Protein AF-A0A5J6SPE6-F1 (afdb_monomer_lite)

Organism: NCBI:txid2283160

pLDDT: mean 78.14, std 10.53, range [52.5, 91.88]

Sequence (72 aa):
MFKTILFFIVVIAFYAISIWQYINPTKAIRLWFQPAYTEEPKVDEAYVRRSLIIRGIFFTLGFIVIIYSYFH

Structure (mmCIF, N/CA/C/O backbone):
data_AF-A0A5J6SPE6-F1
#
_entry.id   AF-A0A5J6SPE6-F1
#
loop_
_atom_site.group_PDB
_atom_site.id
_atom_site.type_symbol
_atom_site.label_atom_id
_atom_site.label_alt_id
_atom_site.label_comp_id
_atom_site.label_asym_id
_atom_site.label_entity_id
_atom_site.label_seq_id
_atom_site.pdbx_PDB_ins_code
_atom_site.Cartn_x
_atom_site.Cartn_y
_atom_site.Cartn_z
_atom_site.occupancy
_atom_site.B_iso_or_equiv
_atom_site.auth_seq_id
_atom_site.auth_comp_id
_atom_site.auth_asym_id
_atom_site.auth_atom_id
_atom_site.pdbx_PDB_model_num
ATOM 1 N N . MET A 1 1 ? 15.736 1.099 -20.392 1.00 68.00 1 MET A N 1
ATOM 2 C CA . MET A 1 1 ? 16.076 2.018 -19.279 1.00 68.00 1 MET A CA 1
ATOM 3 C C . MET A 1 1 ? 14.870 2.785 -18.751 1.00 68.00 1 MET A C 1
ATOM 5 O O . MET A 1 1 ? 14.559 2.611 -17.583 1.00 68.00 1 MET A O 1
ATOM 9 N N . PHE A 1 2 ? 14.144 3.560 -19.568 1.00 82.00 2 PHE A N 1
ATOM 10 C CA . PHE A 1 2 ? 12.992 4.351 -19.092 1.00 82.00 2 PHE A CA 1
ATOM 11 C C . PHE A 1 2 ? 11.893 3.520 -18.393 1.00 82.00 2 PHE A C 1
ATOM 13 O O . PHE A 1 2 ? 11.502 3.849 -17.279 1.00 82.00 2 PHE A O 1
ATOM 20 N N . LYS A 1 3 ? 11.467 2.390 -18.984 1.00 80.94 3 LYS A N 1
ATOM 21 C CA . LYS A 1 3 ? 10.469 1.477 -18.382 1.00 80.94 3 LYS A CA 1
ATOM 22 C C . LYS A 1 3 ? 10.887 0.942 -17.004 1.00 80.94 3 LYS A C 1
ATOM 24 O O . LYS A 1 3 ? 10.069 0.861 -16.099 1.00 80.94 3 LYS A O 1
ATOM 29 N N . THR A 1 4 ? 12.165 0.612 -16.838 1.00 84.94 4 THR A N 1
ATOM 30 C CA . THR A 1 4 ? 12.733 0.100 -15.581 1.00 84.94 4 THR A CA 1
ATOM 31 C C . THR A 1 4 ? 12.769 1.173 -14.496 1.00 84.94 4 THR A C 1
ATOM 33 O O . THR A 1 4 ? 12.394 0.911 -13.360 1.00 84.94 4 THR A O 1
ATOM 36 N N . ILE A 1 5 ? 13.161 2.401 -14.848 1.00 88.31 5 ILE A N 1
ATOM 37 C CA . ILE A 1 5 ? 13.142 3.540 -13.918 1.00 88.31 5 ILE A CA 1
ATOM 38 C C . ILE A 1 5 ? 11.702 3.842 -13.483 1.00 88.31 5 ILE A C 1
ATOM 40 O O . ILE A 1 5 ? 11.442 4.002 -12.293 1.00 88.31 5 ILE A O 1
ATOM 44 N N . LEU A 1 6 ? 10.757 3.848 -14.430 1.00 87.25 6 LEU A N 1
ATOM 45 C CA . LEU A 1 6 ? 9.338 4.047 -14.139 1.00 87.25 6 LEU A CA 1
ATOM 46 C C . LEU A 1 6 ? 8.790 2.964 -13.200 1.00 87.25 6 LEU A C 1
ATOM 48 O O . LEU A 1 6 ? 8.088 3.286 -12.246 1.00 87.25 6 LEU A O 1
ATOM 52 N N . PHE A 1 7 ? 9.158 1.700 -13.419 1.00 86.50 7 PHE A N 1
ATOM 53 C CA . PHE A 1 7 ? 8.784 0.592 -12.541 1.00 86.50 7 PHE A CA 1
ATOM 54 C C . PHE A 1 7 ? 9.254 0.811 -11.098 1.00 86.50 7 PHE A C 1
ATOM 56 O O . PHE A 1 7 ? 8.451 0.712 -10.173 1.00 86.50 7 PHE A O 1
ATOM 63 N N . PHE A 1 8 ? 10.520 1.187 -10.893 1.00 87.56 8 PHE A N 1
ATOM 64 C CA . PHE A 1 8 ? 11.031 1.470 -9.550 1.00 87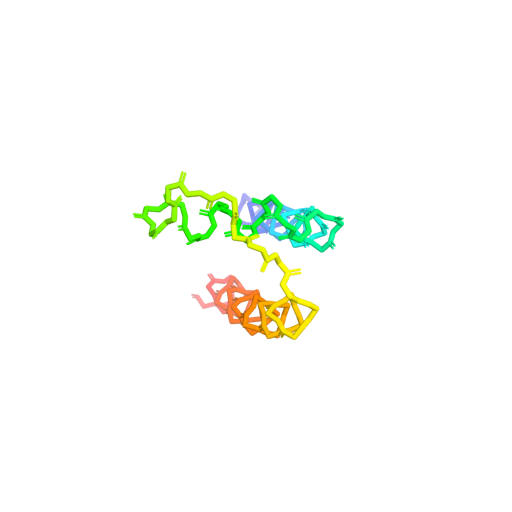.56 8 PHE A CA 1
ATOM 65 C C . PHE A 1 8 ? 10.310 2.645 -8.881 1.00 87.56 8 PHE A C 1
ATOM 67 O O . PHE A 1 8 ? 9.981 2.552 -7.701 1.00 87.56 8 PHE A O 1
ATOM 74 N N . ILE A 1 9 ? 10.002 3.716 -9.622 1.00 91.88 9 ILE A N 1
ATOM 75 C CA . ILE A 1 9 ? 9.227 4.852 -9.097 1.00 91.88 9 ILE A CA 1
ATOM 76 C C . ILE A 1 9 ? 7.842 4.388 -8.629 1.00 91.88 9 ILE A C 1
ATOM 78 O O . ILE A 1 9 ? 7.423 4.731 -7.523 1.00 91.88 9 ILE A O 1
ATOM 82 N N . VAL A 1 10 ? 7.152 3.578 -9.437 1.00 87.75 10 VAL A N 1
ATOM 83 C CA . VAL A 1 10 ? 5.826 3.039 -9.101 1.00 87.75 10 VAL A CA 1
ATOM 84 C C . VAL A 1 10 ? 5.892 2.150 -7.859 1.00 87.75 10 VAL A C 1
ATOM 86 O O . VAL A 1 10 ? 5.080 2.319 -6.952 1.00 87.75 10 VAL A O 1
ATOM 89 N N . VAL A 1 11 ? 6.880 1.255 -7.765 1.00 88.81 11 VAL A N 1
ATOM 90 C CA . VAL A 1 11 ? 7.069 0.378 -6.598 1.00 88.81 11 VAL A CA 1
ATOM 91 C C . VAL A 1 11 ? 7.348 1.185 -5.326 1.00 88.81 11 VAL A C 1
ATOM 93 O O . VAL A 1 11 ? 6.728 0.930 -4.293 1.00 88.81 11 VAL A O 1
ATOM 96 N N . ILE A 1 12 ? 8.230 2.188 -5.393 1.00 91.50 12 ILE A N 1
ATOM 97 C CA . ILE A 1 12 ? 8.559 3.049 -4.247 1.00 91.50 12 ILE A CA 1
ATOM 98 C C . ILE A 1 12 ? 7.326 3.838 -3.795 1.00 91.50 12 ILE A C 1
ATOM 100 O O . ILE A 1 12 ? 7.028 3.877 -2.600 1.00 91.50 12 ILE A O 1
ATOM 104 N N . ALA A 1 13 ? 6.581 4.429 -4.732 1.00 89.00 13 ALA A N 1
ATOM 105 C CA . ALA A 1 13 ? 5.359 5.166 -4.421 1.00 89.00 13 ALA A CA 1
ATOM 106 C C . ALA A 1 13 ? 4.310 4.258 -3.760 1.00 89.00 13 ALA A C 1
ATOM 108 O O . ALA A 1 13 ? 3.719 4.619 -2.741 1.00 89.00 13 ALA A O 1
ATOM 109 N N . PHE A 1 14 ? 4.123 3.051 -4.293 1.00 87.56 14 PHE A N 1
ATOM 110 C CA . PHE A 1 14 ? 3.185 2.068 -3.759 1.00 87.56 14 PHE A CA 1
ATOM 111 C C . PHE A 1 14 ? 3.551 1.631 -2.333 1.00 87.56 14 PHE A C 1
ATOM 113 O O . PHE A 1 14 ? 2.694 1.566 -1.445 1.00 87.56 14 PHE A O 1
ATOM 120 N N . TYR A 1 15 ? 4.840 1.398 -2.084 1.00 86.69 15 TYR A N 1
ATOM 121 C CA . TYR A 1 15 ? 5.355 1.052 -0.763 1.00 86.69 15 TYR A CA 1
ATOM 122 C C . TYR A 1 15 ? 5.190 2.199 0.246 1.00 86.69 15 TYR A C 1
ATOM 124 O O . TYR A 1 15 ? 4.705 1.983 1.358 1.00 86.69 15 TYR A O 1
ATOM 132 N N . ALA A 1 16 ? 5.506 3.435 -0.153 1.00 88.12 16 ALA A N 1
ATOM 133 C CA . ALA A 1 16 ? 5.343 4.617 0.692 1.00 88.12 16 ALA A CA 1
ATOM 134 C C . ALA A 1 16 ? 3.878 4.832 1.111 1.00 88.12 16 ALA A C 1
ATOM 136 O O . ALA A 1 16 ? 3.597 5.096 2.283 1.00 88.12 16 ALA A O 1
ATOM 137 N N . ILE A 1 17 ? 2.932 4.653 0.180 1.00 87.19 17 ILE A N 1
ATOM 138 C CA . ILE A 1 17 ? 1.493 4.723 0.469 1.00 87.19 17 ILE A CA 1
ATOM 139 C C . ILE A 1 17 ? 1.093 3.620 1.456 1.00 87.19 17 ILE A C 1
ATOM 141 O O . ILE A 1 17 ? 0.377 3.899 2.418 1.00 87.19 17 ILE A O 1
ATOM 145 N N . SER A 1 18 ? 1.581 2.393 1.264 1.00 83.12 18 SER A N 1
ATOM 146 C CA . SER A 1 18 ? 1.292 1.258 2.154 1.00 83.12 18 SER A CA 1
ATOM 147 C C . SER A 1 18 ? 1.731 1.537 3.597 1.00 83.12 18 SER A C 1
ATOM 149 O O . SER A 1 18 ? 0.944 1.361 4.530 1.00 83.12 18 SER A O 1
ATOM 151 N N . ILE A 1 19 ? 2.950 2.058 3.789 1.00 85.50 19 ILE A N 1
ATOM 152 C CA . ILE A 1 19 ? 3.465 2.444 5.114 1.00 85.50 19 ILE A CA 1
ATOM 153 C C . ILE A 1 19 ? 2.627 3.567 5.723 1.00 85.50 19 ILE A C 1
ATOM 155 O O . ILE A 1 19 ? 2.233 3.485 6.887 1.00 85.50 19 ILE A O 1
ATOM 159 N N . TRP A 1 20 ? 2.330 4.616 4.955 1.00 86.50 20 TRP A N 1
ATOM 160 C CA . TRP A 1 20 ? 1.546 5.742 5.461 1.00 86.50 20 TRP A CA 1
ATOM 161 C C . TRP A 1 20 ? 0.160 5.298 5.951 1.00 86.50 20 TRP A C 1
ATOM 163 O O . TRP A 1 20 ? -0.305 5.730 7.010 1.00 86.50 20 TRP A O 1
ATOM 173 N N . GLN A 1 21 ? -0.475 4.383 5.215 1.00 82.06 21 GLN A N 1
ATOM 174 C CA . GLN A 1 21 ? -1.760 3.798 5.579 1.00 82.06 21 GLN A CA 1
ATOM 175 C C . GLN A 1 21 ? -1.691 2.890 6.815 1.00 82.06 21 GLN A C 1
ATOM 177 O O . GLN A 1 21 ? -2.686 2.815 7.538 1.00 82.06 21 GLN A O 1
ATOM 182 N N . TYR A 1 22 ? -0.553 2.231 7.052 1.00 79.88 22 TYR A N 1
ATOM 183 C CA . TYR A 1 22 ? -0.296 1.426 8.247 1.00 79.88 22 TYR A CA 1
ATOM 184 C C . TYR A 1 22 ? -0.094 2.294 9.497 1.00 79.88 22 TYR A C 1
ATOM 186 O O . TYR A 1 22 ? -0.660 1.991 10.542 1.00 79.88 22 TYR A O 1
ATOM 194 N N . ILE A 1 23 ? 0.660 3.396 9.388 1.00 81.75 23 ILE A N 1
ATOM 195 C CA . ILE A 1 23 ? 0.929 4.316 10.509 1.00 81.75 23 ILE A CA 1
ATOM 196 C C . ILE A 1 23 ? -0.331 5.096 10.914 1.00 81.75 23 ILE A C 1
ATOM 198 O O . ILE A 1 23 ? -0.565 5.326 12.096 1.00 81.75 23 ILE A O 1
ATOM 202 N N . ASN A 1 24 ? -1.154 5.509 9.943 1.00 82.88 24 ASN A N 1
ATOM 203 C CA . ASN A 1 24 ? -2.351 6.324 10.178 1.00 82.88 24 ASN A CA 1
ATOM 204 C C . ASN A 1 24 ? -3.638 5.605 9.737 1.00 82.88 24 ASN A C 1
ATOM 206 O O . ASN A 1 24 ? -4.355 6.115 8.866 1.00 82.88 24 ASN A O 1
ATOM 210 N N . PRO A 1 25 ? -3.981 4.447 10.330 1.00 74.06 25 PRO A N 1
ATOM 211 C CA . PRO A 1 25 ? -5.071 3.606 9.850 1.00 74.06 25 PRO A CA 1
ATOM 212 C C . PRO A 1 25 ? -6.412 4.342 9.868 1.00 74.06 25 PRO A C 1
ATOM 214 O O . PRO A 1 25 ? -7.175 4.205 8.923 1.00 74.06 25 PRO A O 1
ATOM 217 N N . THR A 1 26 ? -6.673 5.201 10.857 1.00 74.44 26 THR A N 1
ATOM 218 C CA . THR A 1 26 ? -7.929 5.960 10.990 1.00 74.44 26 THR A CA 1
ATOM 219 C C . THR A 1 26 ? -8.146 6.974 9.864 1.00 74.44 26 THR A C 1
ATOM 221 O O . THR A 1 26 ? -9.187 6.967 9.209 1.00 74.44 26 THR A O 1
ATOM 224 N N . LYS A 1 27 ? -7.144 7.819 9.571 1.00 74.69 27 LYS A N 1
ATOM 225 C CA . LYS A 1 27 ? -7.208 8.779 8.446 1.00 74.69 27 LYS A CA 1
ATOM 226 C C . LYS A 1 27 ? -7.330 8.061 7.114 1.00 74.69 27 LYS A C 1
ATOM 228 O O . LYS A 1 27 ? -7.997 8.511 6.190 1.00 74.69 27 LYS A O 1
ATOM 233 N N . ALA A 1 28 ? -6.650 6.936 7.031 1.00 75.31 28 ALA A N 1
ATOM 234 C CA . ALA A 1 28 ? -6.554 6.171 5.829 1.00 75.31 28 ALA A CA 1
ATOM 235 C C . ALA A 1 28 ? -7.879 5.403 5.593 1.00 75.31 28 ALA A C 1
ATOM 237 O O . ALA A 1 28 ? -8.388 5.441 4.487 1.00 75.31 28 ALA A O 1
ATOM 238 N N . ILE A 1 29 ? -8.519 4.831 6.615 1.00 74.94 29 ILE A N 1
ATOM 239 C CA . ILE A 1 29 ? -9.909 4.342 6.569 1.00 74.94 29 ILE A CA 1
ATOM 240 C C . ILE A 1 29 ? -10.838 5.460 6.097 1.00 74.94 29 ILE A C 1
ATOM 242 O O . ILE A 1 29 ? -11.567 5.282 5.129 1.00 74.94 29 ILE A O 1
ATOM 246 N N . ARG A 1 30 ? -10.759 6.643 6.713 1.00 73.00 30 ARG A N 1
ATOM 247 C CA . ARG A 1 30 ? -11.588 7.784 6.319 1.00 73.00 30 ARG A CA 1
ATOM 248 C C . ARG A 1 30 ? -11.467 8.103 4.828 1.00 73.00 30 ARG A C 1
ATOM 250 O O . ARG A 1 30 ? -12.493 8.273 4.197 1.00 73.00 30 ARG A O 1
ATOM 257 N N . LEU A 1 31 ? -10.262 8.111 4.257 1.00 75.44 31 LEU A N 1
ATOM 258 C CA . LEU A 1 31 ? -10.052 8.332 2.816 1.00 75.44 31 LEU A CA 1
ATOM 259 C C . LEU A 1 31 ? -10.687 7.256 1.927 1.00 75.44 31 LEU A C 1
ATOM 261 O O . LEU A 1 31 ? -11.207 7.570 0.863 1.00 75.44 31 LEU A O 1
ATOM 265 N N . TRP A 1 32 ? -10.656 5.994 2.352 1.00 71.56 32 TRP A N 1
ATOM 266 C CA . TRP A 1 32 ? -11.236 4.887 1.583 1.00 71.56 32 TRP A CA 1
ATOM 267 C C . TRP A 1 32 ? -12.764 4.855 1.646 1.00 71.56 32 TRP A C 1
ATOM 269 O O . TRP A 1 32 ? -13.408 4.373 0.719 1.00 71.56 32 TRP A O 1
ATOM 2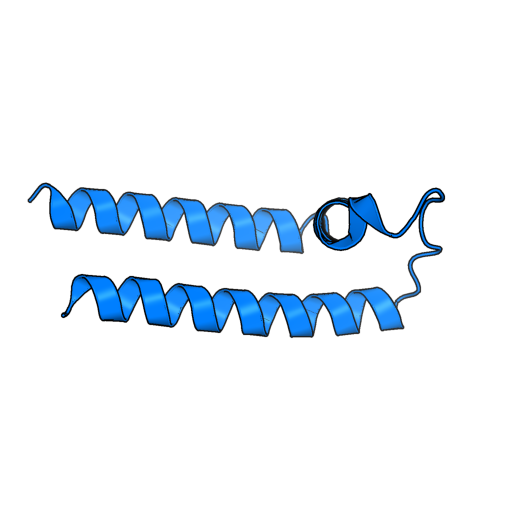79 N N . PHE A 1 33 ? -13.344 5.383 2.723 1.00 68.00 33 PHE A N 1
ATOM 280 C CA . PHE A 1 33 ? -14.782 5.347 2.980 1.00 68.00 33 PHE A CA 1
ATOM 281 C C . PHE A 1 33 ? -15.424 6.745 2.994 1.00 68.00 33 PHE A C 1
ATOM 283 O O . PHE A 1 33 ? -16.553 6.905 3.452 1.00 68.00 33 PHE A O 1
ATOM 290 N N . GLN A 1 34 ? -14.725 7.763 2.483 1.00 59.34 34 GLN A N 1
ATOM 291 C CA . GLN A 1 34 ? -15.096 9.173 2.629 1.00 59.34 34 GLN A CA 1
ATOM 292 C C . GLN A 1 34 ? -16.420 9.616 1.978 1.00 59.34 34 GLN A C 1
ATOM 294 O O . GLN A 1 34 ? -16.958 10.609 2.462 1.00 59.34 34 GLN A O 1
ATOM 299 N N . PRO A 1 35 ? -17.017 8.935 0.974 1.00 56.78 35 PRO A N 1
ATOM 300 C CA . PRO A 1 35 ? -18.379 9.280 0.568 1.00 56.78 35 PRO A CA 1
ATOM 301 C C . PRO A 1 35 ? -19.464 8.650 1.465 1.00 56.78 35 PRO A C 1
ATOM 303 O O . PRO A 1 35 ? -20.629 8.997 1.311 1.00 56.78 35 PRO A O 1
ATOM 306 N N . ALA A 1 36 ? -19.121 7.734 2.383 1.00 56.28 36 ALA A N 1
ATOM 307 C CA . ALA A 1 36 ? -20.096 6.934 3.134 1.00 56.28 36 ALA A CA 1
ATOM 308 C C . ALA A 1 36 ? -20.335 7.388 4.587 1.00 56.28 36 ALA A C 1
ATOM 310 O O . ALA A 1 36 ? -21.327 6.974 5.181 1.00 56.28 36 ALA A O 1
ATOM 311 N N . TYR A 1 37 ? -19.467 8.224 5.171 1.00 52.50 37 TYR A N 1
ATOM 312 C CA . TYR A 1 37 ? -19.554 8.590 6.592 1.00 52.50 37 TYR A CA 1
ATOM 313 C C . TYR A 1 37 ? -19.410 10.105 6.799 1.00 52.50 37 TYR A C 1
ATOM 315 O O . TYR A 1 37 ? -18.335 10.674 6.607 1.00 52.50 37 TYR A O 1
ATOM 323 N N . THR A 1 38 ? -20.510 10.752 7.193 1.00 57.50 38 THR A N 1
ATOM 324 C CA . THR A 1 38 ? -20.599 12.174 7.582 1.00 57.50 38 THR A CA 1
ATOM 325 C C . THR A 1 38 ? -20.059 12.450 8.988 1.00 57.50 38 THR A C 1
ATOM 327 O O . THR A 1 38 ? -19.684 13.581 9.283 1.00 57.50 38 THR A O 1
ATOM 330 N N . GLU A 1 39 ? -19.964 11.424 9.832 1.00 57.62 39 GLU A N 1
ATOM 331 C CA . GLU A 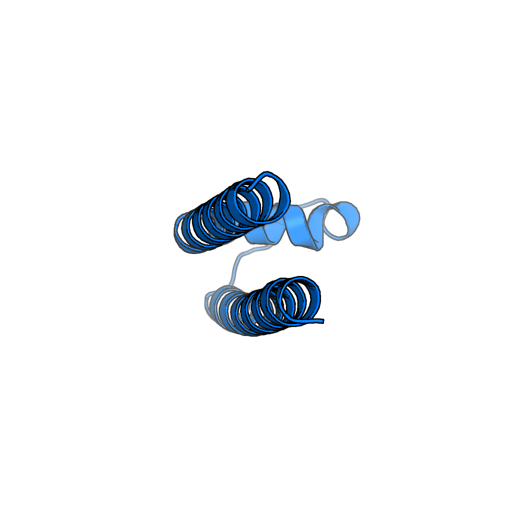1 3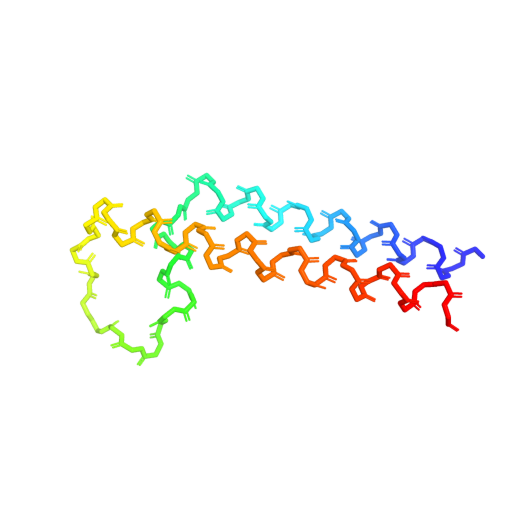9 ? -19.399 11.491 11.182 1.00 57.62 39 GLU A CA 1
ATOM 332 C C . GLU A 1 39 ? -18.124 10.645 11.261 1.00 57.62 39 GLU A C 1
ATOM 334 O O . GLU A 1 39 ? -17.976 9.668 10.521 1.00 57.62 39 GLU A O 1
ATOM 339 N N . GLU A 1 40 ? -17.183 11.013 12.140 1.00 56.41 40 GLU A N 1
ATOM 340 C CA . GLU A 1 40 ? -16.020 10.167 12.410 1.00 56.41 40 GLU A CA 1
ATOM 341 C C . GLU A 1 40 ? -16.523 8.797 12.879 1.00 56.41 40 GLU A C 1
ATOM 343 O O . GLU A 1 40 ? -17.172 8.720 13.928 1.00 56.41 40 GLU A O 1
ATOM 348 N N . PRO A 1 41 ? -16.280 7.708 12.121 1.00 56.53 41 PRO A N 1
ATOM 349 C CA . PRO A 1 41 ? -16.712 6.398 12.566 1.00 56.53 41 PRO A CA 1
ATOM 350 C C . PRO A 1 41 ? -16.051 6.155 13.919 1.00 56.53 41 PRO A C 1
ATOM 352 O O . PRO A 1 41 ? -14.839 6.327 14.041 1.00 56.53 41 PRO A O 1
ATOM 355 N N . LYS A 1 42 ? -16.830 5.781 14.943 1.00 61.69 42 LYS A N 1
ATOM 356 C CA . LYS A 1 42 ? -16.267 5.248 16.188 1.00 61.69 42 LYS A CA 1
ATOM 357 C C . LYS A 1 42 ? -15.462 4.020 15.789 1.00 61.69 42 LYS A C 1
ATOM 359 O O . LYS A 1 42 ? -16.022 2.972 15.481 1.00 61.69 42 LYS A O 1
ATOM 364 N N . VAL A 1 43 ? -14.157 4.214 15.651 1.00 62.22 43 VAL A N 1
ATOM 365 C CA . VAL A 1 43 ? -13.248 3.230 15.087 1.00 62.22 43 VAL A CA 1
ATOM 366 C C . VAL A 1 43 ? -13.078 2.126 16.123 1.00 62.22 43 VAL A C 1
ATOM 368 O O . VAL A 1 43 ? -12.241 2.217 17.012 1.00 62.22 43 VAL A O 1
ATOM 371 N N . ASP A 1 44 ? -13.931 1.111 16.034 1.00 68.69 44 ASP A N 1
ATOM 372 C CA . ASP A 1 44 ? -13.813 -0.111 16.820 1.00 68.69 44 ASP A CA 1
ATOM 373 C C . ASP A 1 44 ? -12.531 -0.854 16.396 1.00 68.69 44 ASP A C 1
ATOM 375 O O . ASP A 1 44 ? -12.218 -0.944 15.201 1.00 68.69 44 ASP A O 1
ATOM 379 N N . GLU A 1 45 ? -11.773 -1.395 17.350 1.00 66.81 45 GLU A N 1
ATOM 380 C CA . GLU A 1 45 ? -10.547 -2.158 17.088 1.00 66.81 45 GLU A CA 1
ATOM 381 C C . GLU A 1 45 ? -10.792 -3.316 16.108 1.00 66.81 45 GLU A C 1
ATOM 383 O O . GLU A 1 45 ? -9.946 -3.622 15.258 1.00 66.81 45 GLU A O 1
ATOM 388 N N . ALA A 1 46 ? -11.981 -3.927 16.162 1.00 71.25 46 ALA A N 1
ATOM 389 C CA . ALA A 1 46 ? -12.385 -4.968 15.222 1.00 71.25 46 ALA A CA 1
ATOM 390 C C . ALA A 1 46 ? -12.491 -4.442 13.777 1.00 71.25 46 ALA A C 1
ATOM 392 O O . ALA A 1 46 ? -12.110 -5.137 12.827 1.00 71.25 46 ALA A O 1
ATOM 393 N N . TYR A 1 47 ? -12.961 -3.203 13.600 1.00 72.31 47 TYR A N 1
ATOM 394 C CA . TYR A 1 47 ? -13.069 -2.544 12.300 1.00 72.31 47 TYR A CA 1
ATOM 395 C C . TYR A 1 47 ? -11.694 -2.140 11.752 1.00 72.31 47 TYR A C 1
ATOM 397 O O . TYR A 1 47 ? -11.415 -2.369 10.574 1.00 72.31 47 TYR A O 1
ATOM 405 N N . VAL A 1 48 ? -10.789 -1.640 12.605 1.00 68.62 48 VAL A N 1
ATOM 406 C CA . VAL A 1 48 ? -9.386 -1.363 12.227 1.00 68.62 48 VAL A CA 1
ATOM 407 C C . VAL A 1 48 ? -8.698 -2.627 11.743 1.00 68.62 48 VAL A C 1
ATOM 409 O O . VAL A 1 48 ? -8.068 -2.622 10.685 1.00 68.62 48 VAL A O 1
ATOM 412 N N . ARG A 1 49 ? -8.849 -3.727 12.488 1.00 70.50 49 ARG A N 1
ATOM 413 C CA . ARG A 1 49 ? -8.224 -5.009 12.159 1.00 70.50 49 ARG A CA 1
ATOM 414 C C . ARG A 1 49 ? -8.749 -5.572 10.837 1.00 70.50 49 ARG A C 1
ATOM 416 O O . ARG A 1 49 ? -7.953 -6.002 10.006 1.00 70.50 49 ARG A O 1
ATOM 423 N N . ARG A 1 50 ? -10.067 -5.534 10.601 1.00 72.12 50 ARG A N 1
ATOM 424 C CA . ARG A 1 50 ? -10.657 -5.957 9.315 1.00 72.12 50 ARG A CA 1
ATOM 425 C C . ARG A 1 50 ? -10.212 -5.065 8.159 1.00 72.12 50 ARG A C 1
ATOM 427 O O . ARG A 1 50 ? -9.860 -5.580 7.102 1.00 72.12 50 ARG A O 1
ATOM 434 N N . SER A 1 51 ? -10.174 -3.752 8.368 1.00 73.31 51 SER A N 1
ATOM 435 C CA . SER A 1 51 ? -9.688 -2.797 7.371 1.00 73.31 51 SER A CA 1
ATOM 436 C C . SER A 1 51 ? -8.222 -3.047 6.998 1.00 73.31 51 SER A C 1
ATOM 438 O O . SER A 1 51 ? -7.884 -3.058 5.817 1.00 73.31 51 SER A O 1
ATOM 440 N N . LEU A 1 52 ? -7.361 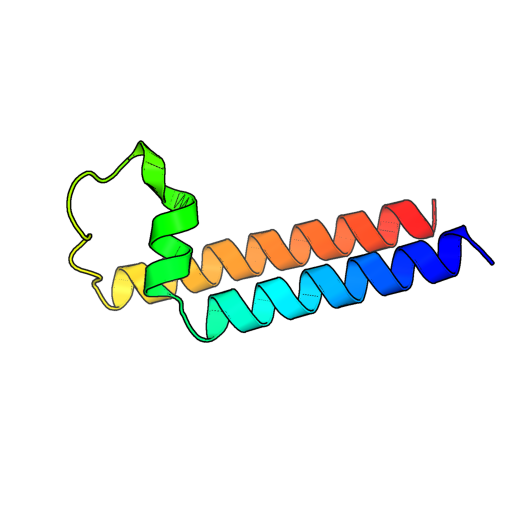-3.337 7.979 1.00 76.62 52 LEU A N 1
ATOM 441 C CA . LEU A 1 52 ? -5.965 -3.730 7.755 1.00 76.62 52 LEU A CA 1
ATOM 442 C C . LEU A 1 52 ? -5.844 -4.959 6.846 1.00 76.62 52 LEU A C 1
ATOM 444 O O . LEU A 1 52 ? -5.044 -4.940 5.914 1.00 76.62 52 LEU A O 1
ATOM 448 N N . ILE A 1 53 ? -6.660 -5.993 7.072 1.00 80.44 53 ILE A N 1
ATOM 449 C CA . ILE A 1 53 ? -6.669 -7.211 6.244 1.00 80.44 53 ILE A CA 1
ATOM 450 C C . ILE A 1 53 ? -7.103 -6.890 4.808 1.00 80.44 53 ILE A C 1
ATOM 452 O O . ILE A 1 53 ? -6.419 -7.273 3.861 1.00 80.44 53 ILE A O 1
ATOM 456 N N . ILE A 1 54 ? -8.203 -6.149 4.635 1.00 79.88 54 ILE A N 1
ATOM 457 C CA . ILE A 1 54 ? -8.732 -5.775 3.311 1.00 79.88 54 ILE A CA 1
ATOM 458 C C . ILE A 1 54 ? -7.698 -4.961 2.526 1.00 79.88 54 ILE A C 1
ATOM 460 O O . ILE A 1 54 ? -7.461 -5.210 1.344 1.00 79.88 54 ILE A O 1
ATOM 464 N N . ARG A 1 55 ? -7.036 -4.017 3.196 1.00 78.88 55 ARG A N 1
ATOM 465 C CA . ARG A 1 55 ? -5.973 -3.199 2.607 1.00 78.88 55 ARG A CA 1
ATOM 466 C C . ARG A 1 55 ? -4.753 -4.020 2.247 1.00 78.88 55 ARG A C 1
ATOM 468 O O . ARG A 1 55 ? -4.232 -3.847 1.155 1.00 78.88 55 ARG A O 1
ATOM 475 N N . GLY A 1 56 ? -4.332 -4.927 3.126 1.00 81.44 56 GLY A N 1
ATOM 476 C CA . GLY A 1 56 ? -3.246 -5.862 2.849 1.00 81.44 56 GLY A CA 1
ATOM 477 C C . GLY A 1 56 ? -3.505 -6.653 1.568 1.00 81.44 56 GLY A C 1
ATOM 478 O O . GLY A 1 56 ? -2.668 -6.639 0.673 1.00 81.44 56 GLY A O 1
ATOM 479 N N . ILE A 1 57 ? -4.701 -7.237 1.429 1.00 85.81 57 ILE A N 1
ATOM 480 C CA . ILE A 1 57 ? -5.112 -7.964 0.216 1.00 85.81 57 ILE A CA 1
ATOM 481 C C . ILE A 1 57 ? -5.063 -7.050 -1.014 1.00 85.81 57 ILE A C 1
ATOM 483 O O . ILE A 1 57 ? -4.488 -7.426 -2.035 1.00 85.81 57 ILE A O 1
ATOM 487 N N . PHE A 1 58 ? -5.625 -5.842 -0.923 1.00 84.69 58 PHE A N 1
ATOM 488 C CA . PHE A 1 58 ? -5.625 -4.888 -2.033 1.00 84.69 58 PHE A CA 1
ATOM 489 C C . PHE A 1 58 ? -4.203 -4.508 -2.468 1.00 84.69 58 PHE A C 1
ATOM 491 O O . PHE A 1 58 ? -3.898 -4.499 -3.661 1.00 84.69 58 PHE A O 1
ATOM 498 N N . PHE A 1 59 ? -3.311 -4.245 -1.510 1.00 84.62 59 PHE A N 1
ATOM 499 C CA . PHE A 1 59 ? -1.916 -3.928 -1.795 1.00 84.62 59 PHE A CA 1
ATOM 500 C C . PHE A 1 59 ? -1.177 -5.109 -2.424 1.00 84.62 59 PHE A C 1
ATOM 502 O O . PHE A 1 59 ? -0.458 -4.923 -3.402 1.00 84.62 59 PHE A O 1
ATOM 509 N N . THR A 1 60 ? -1.382 -6.329 -1.927 1.00 87.31 60 THR A N 1
ATOM 510 C CA . THR A 1 60 ? -0.785 -7.529 -2.523 1.00 87.31 60 THR A CA 1
ATOM 511 C C . THR A 1 60 ? -1.238 -7.719 -3.970 1.00 87.31 60 THR A C 1
ATOM 513 O O . THR A 1 60 ? -0.401 -7.936 -4.843 1.00 87.31 60 THR A O 1
ATOM 516 N N . LEU A 1 61 ? -2.536 -7.572 -4.251 1.00 89.00 61 LEU A N 1
ATOM 517 C CA . LEU A 1 61 ? -3.066 -7.665 -5.614 1.00 89.00 61 LEU A CA 1
ATOM 518 C C . LEU A 1 61 ? -2.492 -6.577 -6.528 1.00 89.00 61 LEU A C 1
ATOM 520 O O . LEU A 1 61 ? -2.021 -6.885 -7.622 1.00 89.00 61 LEU A O 1
ATOM 524 N N . GLY A 1 62 ? -2.469 -5.320 -6.074 1.00 86.19 62 GLY A N 1
ATOM 525 C CA . GLY A 1 62 ? -1.893 -4.216 -6.843 1.00 86.19 62 GLY A CA 1
ATOM 526 C C . GLY A 1 62 ? -0.410 -4.432 -7.151 1.00 86.19 62 GLY A C 1
ATOM 527 O O . GLY A 1 62 ? 0.029 -4.203 -8.276 1.00 86.19 62 GLY A O 1
ATOM 528 N N . PHE A 1 63 ? 0.353 -4.954 -6.190 1.00 87.00 63 PHE A N 1
ATOM 529 C CA . PHE A 1 63 ? 1.764 -5.275 -6.381 1.00 87.00 63 PHE A CA 1
ATOM 530 C C . PHE A 1 63 ? 1.982 -6.388 -7.416 1.00 87.00 63 PHE A C 1
ATOM 532 O O . PHE A 1 63 ? 2.854 -6.263 -8.275 1.00 87.00 63 PHE A O 1
ATOM 539 N N . ILE A 1 64 ? 1.155 -7.440 -7.394 1.00 90.19 64 ILE A N 1
ATOM 540 C CA . ILE A 1 64 ? 1.187 -8.511 -8.404 1.00 90.19 64 ILE A CA 1
ATOM 541 C C . ILE A 1 64 ? 0.918 -7.945 -9.802 1.00 90.19 64 ILE A C 1
ATOM 543 O O . ILE A 1 64 ? 1.640 -8.276 -10.740 1.00 90.19 64 ILE A O 1
ATOM 547 N N . VAL A 1 65 ? -0.074 -7.060 -9.945 1.00 89.00 65 VAL A N 1
ATOM 548 C CA . VAL A 1 65 ? -0.396 -6.414 -11.229 1.00 89.00 65 VAL A CA 1
ATOM 549 C C . VAL A 1 65 ? 0.766 -5.553 -11.728 1.00 89.00 65 VAL A C 1
ATOM 551 O O . VAL A 1 65 ? 1.106 -5.622 -12.909 1.00 89.00 65 VAL A O 1
ATOM 554 N N . ILE A 1 66 ? 1.406 -4.778 -10.846 1.00 85.56 66 ILE A N 1
ATOM 555 C CA . ILE A 1 66 ? 2.587 -3.964 -11.180 1.00 85.56 66 ILE A CA 1
ATOM 556 C C . ILE A 1 66 ? 3.733 -4.846 -11.693 1.00 85.56 66 ILE A C 1
ATOM 558 O O . ILE A 1 66 ? 4.348 -4.518 -12.706 1.00 85.56 66 ILE A O 1
ATOM 562 N N . ILE A 1 67 ? 4.000 -5.975 -11.028 1.00 88.19 67 ILE A N 1
ATOM 563 C CA . ILE A 1 67 ? 5.021 -6.939 -11.456 1.00 88.19 67 ILE A CA 1
ATOM 564 C C . ILE A 1 67 ? 4.653 -7.553 -12.807 1.00 88.19 67 ILE A C 1
ATOM 566 O O . ILE A 1 67 ? 5.458 -7.503 -13.734 1.00 88.19 67 ILE A O 1
ATOM 570 N N . TYR A 1 68 ? 3.445 -8.103 -12.946 1.00 90.19 68 TYR A N 1
ATOM 571 C CA . TYR A 1 68 ? 3.007 -8.754 -14.182 1.00 90.19 68 TYR A CA 1
ATOM 572 C C . TYR A 1 68 ? 3.105 -7.809 -15.385 1.00 90.19 68 TYR A C 1
ATOM 574 O O . TYR A 1 68 ? 3.675 -8.178 -16.404 1.00 90.19 68 TYR A O 1
ATOM 582 N N . SER A 1 69 ? 2.657 -6.561 -15.222 1.00 85.12 69 SER A N 1
ATOM 583 C CA . SER A 1 69 ? 2.687 -5.532 -16.275 1.00 85.12 69 SER A CA 1
ATOM 584 C C . SER A 1 69 ? 4.101 -5.081 -16.664 1.00 85.12 69 SER A C 1
ATOM 586 O O . SER A 1 69 ? 4.280 -4.384 -17.658 1.00 85.12 69 SER A O 1
ATOM 588 N N . TYR A 1 70 ? 5.109 -5.384 -15.843 1.00 86.25 70 TYR A N 1
ATOM 589 C CA . TYR A 1 70 ? 6.504 -5.093 -16.161 1.00 86.25 70 TYR A CA 1
ATOM 590 C C . TYR A 1 70 ? 7.166 -6.226 -16.952 1.00 86.25 70 TYR A C 1
ATOM 592 O O . TYR A 1 70 ? 8.020 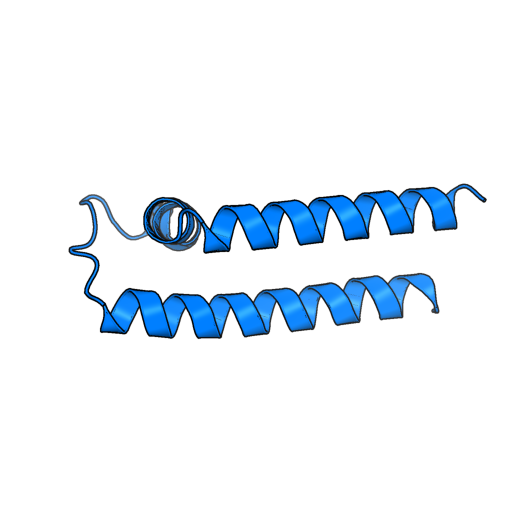-5.962 -17.800 1.00 86.25 70 TYR A O 1
ATOM 600 N N . PHE A 1 71 ? 6.792 -7.475 -16.661 1.00 83.75 71 PHE A N 1
ATOM 601 C CA . PHE A 1 71 ? 7.369 -8.670 -17.284 1.00 83.75 71 PHE A CA 1
ATOM 602 C C . PHE A 1 71 ? 6.621 -9.147 -18.536 1.00 83.75 71 PHE A C 1
ATOM 604 O O . PHE A 1 71 ? 7.174 -9.956 -19.282 1.00 83.75 71 PHE A O 1
ATOM 611 N N . HIS A 1 72 ? 5.400 -8.664 -18.762 1.00 78.44 72 HIS A N 1
ATOM 612 C CA . HIS A 1 72 ? 4.579 -8.939 -19.940 1.00 78.44 72 HIS A CA 1
ATOM 613 C C . HIS A 1 72 ? 4.336 -7.647 -20.723 1.00 78.44 72 HIS A C 1
ATOM 615 O O . HIS A 1 72 ? 4.526 -7.665 -21.959 1.00 78.44 72 HIS A O 1
#

Radius of gyration: 15.03 Å; chains: 1; bounding box: 37×21×37 Å

Foldseek 3Di:
DVLVVVLVVVVVVLVVVLVVCVVCVQVNVCVVCVVPDPDRPPCDPVNSVVSNVVVVVVSVVVVVVSVVVSVD

Secondary structure (DSSP, 8-state):
-HHHHHHHHHHHHHHHHHHHHHH-HHHHHHHHSTTT-SS-----HHHHHHHHHHHHHHHHHHHHHHHHHHH-